Protein AF-A0A7Y6L974-F1 (afdb_monomer)

Solvent-accessible surface area (backbone atoms only — not comparable to full-atom values): 2269 Å² total; per-residue (Å²): 133,59,69,85,77,34,66,70,52,46,50,53,52,51,51,49,50,25,30,76,74,45,71,30,63,67,48,34,49,52,50,41,65,72,69,61,74,128

Secondary structure (DSSP, 8-state):
--TTT-HHHHHHHHHHHHHHHHSSHHHHHHHHHHH---

Structure (mmCIF, N/CA/C/O backbone):
data_AF-A0A7Y6L974-F1
#
_entry.id   AF-A0A7Y6L974-F1
#
loop_
_atom_site.group_PDB
_atom_site.id
_atom_site.type_symbol
_atom_site.label_atom_id
_atom_site.label_alt_id
_atom_site.label_comp_id
_atom_site.label_asym_id
_atom_site.label_entity_id
_atom_site.label_seq_id
_atom_site.pdbx_PDB_ins_code
_atom_site.Cartn_x
_atom_site.Cartn_y
_atom_site.Cartn_z
_atom_site.occupancy
_atom_site.B_iso_or_equiv
_atom_site.auth_seq_id
_atom_site.auth_comp_id
_atom_site.auth_asym_id
_atom_site.auth_atom_id
_atom_site.pdbx_PDB_model_num
ATOM 1 N N . ALA A 1 1 ? -15.265 6.126 14.047 1.00 51.97 1 ALA A N 1
ATOM 2 C CA . ALA A 1 1 ? -14.055 6.711 13.426 1.00 51.97 1 ALA A CA 1
ATOM 3 C C . ALA A 1 1 ? -12.953 5.674 13.547 1.00 51.97 1 ALA A C 1
ATOM 5 O O . ALA A 1 1 ? -12.072 5.784 14.385 1.00 51.97 1 ALA A O 1
ATOM 6 N N . ASP A 1 2 ? -13.073 4.614 12.753 1.00 58.41 2 ASP A N 1
ATOM 7 C CA . ASP A 1 2 ? -12.412 3.335 13.040 1.00 58.41 2 ASP A CA 1
ATOM 8 C C . ASP A 1 2 ? -11.199 3.078 12.140 1.00 58.41 2 ASP A C 1
ATOM 10 O O . ASP A 1 2 ? -10.462 2.124 12.339 1.00 58.41 2 ASP A O 1
ATOM 14 N N . TRP A 1 3 ? -10.933 3.963 11.175 1.00 57.34 3 TRP A N 1
ATOM 15 C CA . TRP A 1 3 ? -9.798 3.848 10.254 1.00 57.34 3 TRP A CA 1
ATOM 16 C C . TRP A 1 3 ? -8.458 4.264 10.883 1.00 57.34 3 TRP A C 1
ATOM 18 O O . TRP A 1 3 ? -7.396 3.844 10.427 1.00 57.34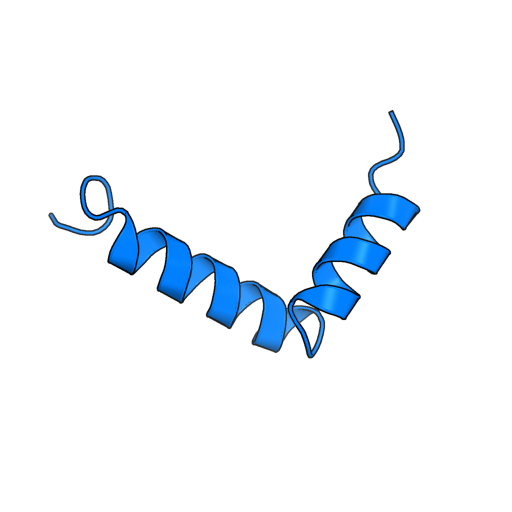 3 TRP A O 1
ATOM 28 N N . ARG A 1 4 ? -8.486 5.082 11.945 1.00 60.25 4 ARG A N 1
ATOM 29 C CA . ARG A 1 4 ? -7.274 5.635 12.576 1.00 60.25 4 ARG A CA 1
ATOM 30 C C . ARG A 1 4 ? -6.745 4.801 13.746 1.00 60.25 4 ARG A C 1
ATOM 32 O O . ARG A 1 4 ? -5.580 4.944 14.094 1.00 60.25 4 ARG A O 1
ATOM 39 N N . THR A 1 5 ? -7.580 3.945 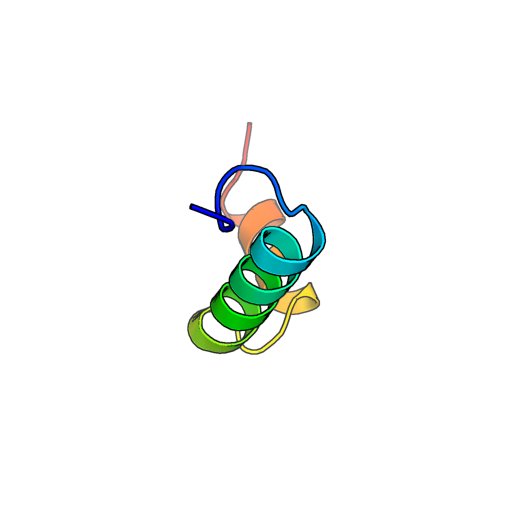14.334 1.00 68.88 5 THR A N 1
ATOM 40 C CA . THR A 1 5 ? -7.253 3.127 15.518 1.00 68.88 5 THR A CA 1
ATOM 41 C C . THR A 1 5 ? -7.328 1.626 15.265 1.00 68.88 5 THR A C 1
ATOM 43 O O . THR A 1 5 ? -6.807 0.867 16.076 1.00 68.88 5 THR A O 1
ATOM 46 N N . ASN A 1 6 ? -7.941 1.176 14.162 1.00 73.06 6 ASN A N 1
ATOM 47 C CA . ASN A 1 6 ? -8.024 -0.243 13.835 1.00 73.06 6 ASN A CA 1
ATOM 48 C C . ASN A 1 6 ? -6.884 -0.659 12.880 1.00 73.06 6 ASN A C 1
ATOM 50 O O . ASN A 1 6 ? -6.966 -0.389 11.674 1.00 73.06 6 ASN A O 1
ATOM 54 N N . PRO A 1 7 ? -5.843 -1.357 13.374 1.00 72.38 7 PRO A N 1
ATOM 55 C CA . PRO A 1 7 ? -4.717 -1.788 12.548 1.00 72.38 7 PRO A CA 1
ATOM 56 C C . PRO A 1 7 ?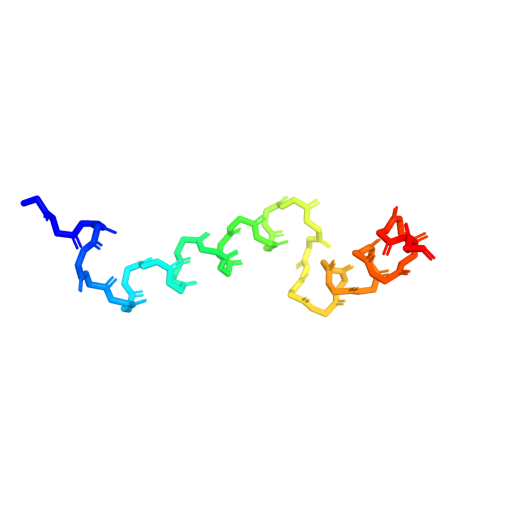 -5.142 -2.746 11.428 1.00 72.38 7 PRO A C 1
ATOM 58 O O . PRO A 1 7 ? -4.572 -2.702 10.342 1.00 72.38 7 PRO A O 1
ATOM 61 N N . ALA A 1 8 ? -6.197 -3.547 11.626 1.00 80.81 8 ALA A N 1
ATOM 62 C CA . ALA A 1 8 ? -6.694 -4.446 10.584 1.00 80.81 8 ALA A CA 1
ATOM 63 C C . ALA A 1 8 ? -7.256 -3.673 9.381 1.00 80.81 8 ALA A C 1
ATOM 65 O O . ALA A 1 8 ? -7.089 -4.097 8.239 1.00 80.81 8 ALA A O 1
ATOM 66 N N . THR A 1 9 ? -7.880 -2.515 9.619 1.00 81.06 9 THR A N 1
ATOM 67 C CA . THR A 1 9 ? -8.386 -1.663 8.533 1.00 81.06 9 THR A CA 1
ATOM 68 C C . THR A 1 9 ? -7.227 -1.029 7.771 1.00 81.06 9 THR A C 1
ATOM 70 O O . THR A 1 9 ? -7.209 -1.083 6.547 1.00 81.06 9 THR A O 1
ATOM 73 N N . GLN A 1 10 ? -6.210 -0.515 8.465 1.00 79.75 10 GLN A N 1
ATOM 74 C CA . GLN A 1 10 ? -5.047 0.086 7.802 1.00 79.75 10 GLN A CA 1
ATOM 75 C C . GLN A 1 10 ? -4.263 -0.921 6.960 1.00 79.75 10 GLN A C 1
ATOM 77 O O . GLN A 1 10 ? -3.904 -0.613 5.825 1.00 79.75 10 GLN A O 1
ATOM 82 N N . ILE A 1 11 ? -4.069 -2.142 7.467 1.00 83.56 11 ILE A N 1
ATOM 83 C CA . ILE A 1 11 ? -3.407 -3.213 6.712 1.00 83.56 11 ILE A CA 1
ATOM 84 C C . ILE A 1 11 ? -4.217 -3.560 5.461 1.00 83.56 11 ILE A C 1
ATOM 86 O O . ILE A 1 11 ? -3.651 -3.676 4.378 1.00 83.56 11 ILE A O 1
ATOM 90 N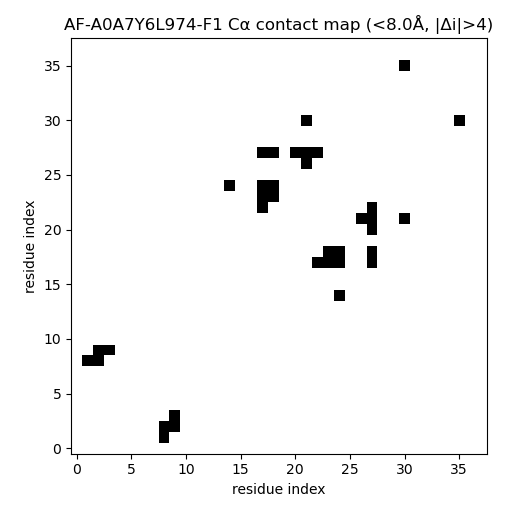 N . LYS A 1 12 ? -5.546 -3.677 5.576 1.00 86.75 12 LYS A N 1
ATOM 91 C CA . LYS A 1 12 ? -6.405 -4.022 4.435 1.00 86.75 12 LYS A CA 1
ATOM 92 C C . LYS A 1 12 ? -6.366 -2.951 3.341 1.00 86.75 12 LYS A C 1
ATOM 94 O O . LYS A 1 12 ? -6.297 -3.289 2.165 1.00 86.75 12 LYS A O 1
ATOM 99 N N . TRP A 1 13 ? -6.359 -1.676 3.728 1.00 87.06 13 TRP A N 1
ATOM 100 C CA . TRP A 1 13 ? -6.223 -0.555 2.795 1.00 87.06 13 TRP A CA 1
ATOM 101 C C . TRP A 1 13 ? -4.831 -0.502 2.165 1.00 87.06 13 TRP A C 1
ATOM 103 O O . TRP A 1 13 ? -4.728 -0.334 0.955 1.00 87.06 13 TRP A O 1
ATOM 113 N N . GLY A 1 14 ? -3.774 -0.703 2.958 1.00 85.88 14 GLY A N 1
ATOM 114 C CA . GLY A 1 14 ? -2.398 -0.747 2.464 1.00 85.88 14 GLY A CA 1
ATOM 115 C C . GLY A 1 14 ? -2.181 -1.871 1.452 1.00 85.88 14 GLY A C 1
ATOM 116 O O . GLY A 1 14 ? -1.661 -1.622 0.370 1.00 85.88 14 GLY A O 1
ATOM 117 N N . LEU A 1 15 ? -2.653 -3.083 1.757 1.00 86.69 15 LEU A N 1
ATOM 118 C CA . LEU A 1 15 ? -2.567 -4.226 0.846 1.00 86.69 15 LEU A CA 1
ATOM 119 C C . LEU A 1 15 ? -3.384 -4.010 -0.430 1.00 86.69 15 LEU A C 1
ATOM 121 O O . LEU A 1 15 ? -2.894 -4.308 -1.517 1.00 86.69 15 LEU A O 1
ATOM 125 N N . ASN A 1 16 ? -4.605 -3.474 -0.320 1.00 88.50 16 ASN A N 1
ATOM 126 C CA . ASN A 1 16 ? -5.422 -3.220 -1.504 1.00 88.50 16 ASN A CA 1
ATOM 127 C C . ASN A 1 16 ? -4.800 -2.137 -2.396 1.00 88.50 16 ASN A C 1
ATOM 129 O O . ASN A 1 16 ? -4.696 -2.321 -3.602 1.00 88.50 16 ASN A O 1
ATOM 133 N N . TYR A 1 17 ? -4.287 -1.059 -1.797 1.00 88.31 17 TYR A N 1
ATOM 134 C CA . TYR A 1 17 ? -3.552 -0.020 -2.516 1.00 88.31 17 TYR A CA 1
ATOM 135 C C . TYR A 1 17 ? -2.301 -0.573 -3.211 1.00 88.31 17 TYR A C 1
ATOM 137 O O . TYR A 1 17 ? -2.032 -0.235 -4.364 1.00 88.31 17 TYR A O 1
ATOM 145 N N . MET A 1 18 ? -1.545 -1.444 -2.534 1.00 88.19 18 MET A N 1
ATOM 146 C CA . MET A 1 18 ? -0.372 -2.088 -3.124 1.00 88.19 18 MET A CA 1
ATOM 147 C C . MET A 1 18 ? -0.749 -2.974 -4.317 1.00 88.19 18 MET A C 1
ATOM 149 O O . MET A 1 18 ? -0.086 -2.902 -5.346 1.00 88.19 18 MET A O 1
ATOM 153 N N . ASN A 1 19 ? -1.836 -3.743 -4.221 1.00 87.75 19 ASN A N 1
ATOM 154 C CA . ASN A 1 19 ? -2.332 -4.564 -5.329 1.00 87.75 19 ASN A CA 1
ATOM 155 C C . ASN A 1 19 ? -2.849 -3.724 -6.503 1.00 87.75 19 ASN A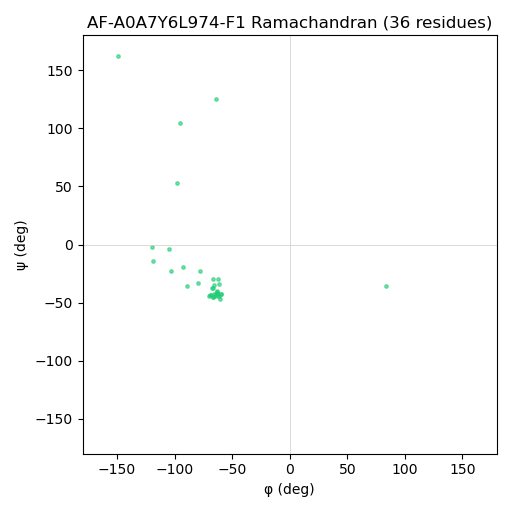 C 1
ATOM 157 O O . ASN A 1 19 ? -2.520 -4.013 -7.647 1.00 87.75 19 ASN A O 1
ATOM 16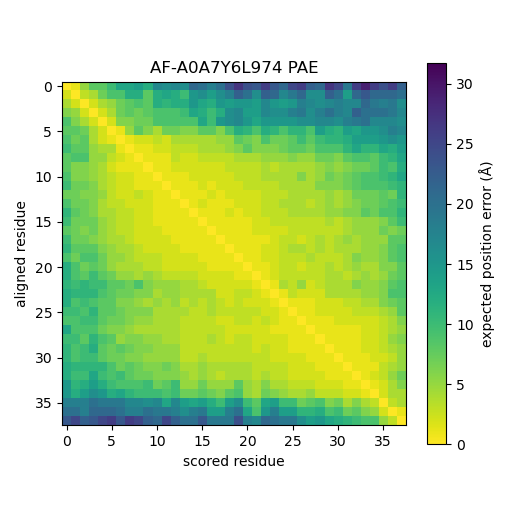1 N N . GLU A 1 20 ? -3.630 -2.674 -6.248 1.00 88.62 20 GLU A N 1
ATOM 162 C CA . GLU A 1 20 ? -4.178 -1.825 -7.313 1.00 88.62 20 GLU A CA 1
ATOM 163 C C . GLU A 1 20 ? -3.087 -1.029 -8.039 1.00 88.62 20 GLU A C 1
ATOM 165 O O . GLU A 1 20 ? -3.156 -0.842 -9.253 1.00 88.62 20 GLU A O 1
ATOM 170 N N . ARG A 1 21 ? -2.069 -0.556 -7.309 1.00 88.00 21 ARG A N 1
ATOM 171 C CA . ARG A 1 21 ? -1.014 0.294 -7.872 1.00 88.00 21 ARG A CA 1
ATOM 172 C C . ARG A 1 21 ? 0.173 -0.484 -8.435 1.00 88.00 21 ARG A C 1
ATOM 174 O O . ARG A 1 21 ? 0.759 -0.041 -9.419 1.00 88.00 21 ARG A O 1
ATOM 181 N N . TYR A 1 22 ? 0.542 -1.598 -7.809 1.00 84.19 22 TYR A N 1
ATOM 182 C CA . TYR A 1 22 ? 1.748 -2.359 -8.149 1.00 84.19 22 TYR A CA 1
ATOM 183 C C . TYR A 1 22 ? 1.457 -3.801 -8.582 1.00 84.19 22 TYR A C 1
ATOM 185 O O . TYR A 1 22 ? 2.383 -4.512 -8.945 1.00 84.19 22 TYR A O 1
ATOM 193 N N . GLY A 1 23 ? 0.199 -4.249 -8.576 1.00 86.12 23 GLY A N 1
ATOM 194 C CA . GLY A 1 23 ? -0.203 -5.600 -8.989 1.00 86.12 23 GLY A CA 1
ATOM 195 C C . GLY A 1 23 ? -0.055 -6.652 -7.890 1.00 86.12 23 GLY A C 1
ATOM 196 O O . GLY A 1 23 ? -0.906 -7.531 -7.763 1.00 86.12 23 GLY A O 1
ATOM 197 N N . SER A 1 24 ? 0.974 -6.538 -7.049 1.00 86.81 24 SER A N 1
ATOM 198 C CA . SER A 1 24 ? 1.138 -7.374 -5.863 1.00 86.81 24 SER A CA 1
ATOM 199 C C . SER A 1 24 ? 1.874 -6.641 -4.733 1.00 86.81 24 SER A C 1
ATOM 201 O O . SER A 1 24 ? 2.574 -5.652 -4.976 1.00 86.81 24 SER A O 1
ATOM 203 N N . PRO A 1 25 ? 1.784 -7.124 -3.479 1.00 82.12 25 PRO A N 1
ATOM 204 C CA . PRO A 1 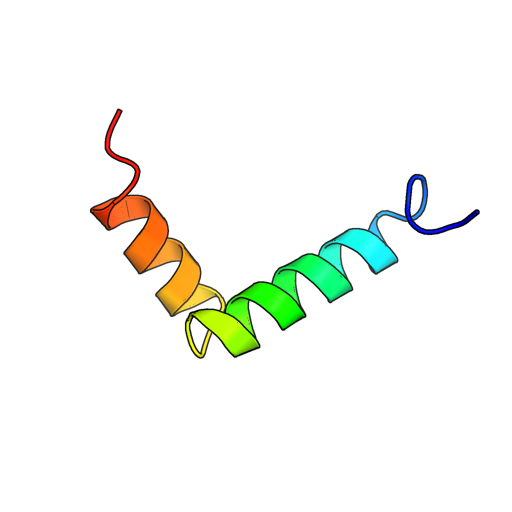25 ? 2.534 -6.545 -2.368 1.00 82.12 25 PRO A CA 1
ATOM 205 C C . PRO A 1 25 ? 4.047 -6.760 -2.533 1.00 82.12 25 PRO A C 1
ATOM 207 O O . PRO A 1 25 ? 4.841 -5.936 -2.085 1.00 82.12 25 PRO A O 1
ATOM 210 N N . CYS A 1 26 ? 4.453 -7.849 -3.196 1.00 86.00 26 CYS A N 1
ATOM 211 C CA . CYS A 1 26 ? 5.852 -8.133 -3.514 1.00 86.00 26 CYS A CA 1
ATOM 212 C C . CYS A 1 26 ? 6.397 -7.155 -4.559 1.00 86.00 26 CYS A C 1
ATOM 214 O O . CYS A 1 26 ? 7.481 -6.611 -4.365 1.00 86.00 26 CYS A O 1
ATOM 216 N N . ASP A 1 27 ? 5.624 -6.865 -5.606 1.00 85.88 27 ASP A N 1
ATOM 217 C CA . ASP A 1 27 ? 5.997 -5.881 -6.628 1.00 85.88 27 ASP A CA 1
ATOM 218 C C . ASP A 1 27 ? 6.039 -4.464 -6.047 1.00 85.88 27 ASP A C 1
ATOM 220 O O . ASP A 1 27 ? 6.950 -3.695 -6.352 1.00 85.88 27 ASP A O 1
ATOM 224 N N . ALA A 1 28 ? 5.111 -4.132 -5.140 1.00 86.81 28 ALA A N 1
ATOM 225 C CA . ALA A 1 28 ? 5.137 -2.876 -4.393 1.00 86.81 28 ALA A CA 1
ATOM 226 C C . ALA A 1 28 ? 6.423 -2.729 -3.567 1.00 86.81 28 ALA A C 1
ATOM 228 O O . ALA A 1 28 ? 7.033 -1.658 -3.548 1.00 86.81 28 ALA A O 1
ATOM 229 N N . TRP A 1 29 ? 6.850 -3.807 -2.903 1.00 84.38 29 TRP A N 1
ATOM 230 C CA . TRP A 1 29 ? 8.085 -3.834 -2.124 1.00 84.38 29 TRP A CA 1
ATOM 231 C C . TRP A 1 29 ? 9.328 -3.701 -3.008 1.00 84.38 29 TRP A C 1
ATOM 233 O O . TRP A 1 29 ? 10.200 -2.891 -2.705 1.00 84.38 29 TRP A O 1
ATOM 243 N N . SER A 1 30 ? 9.393 -4.422 -4.130 1.00 86.19 30 SER A N 1
ATOM 244 C CA . SER A 1 30 ? 10.491 -4.295 -5.096 1.00 86.19 30 SER A CA 1
ATOM 245 C C . SER A 1 30 ? 10.548 -2.903 -5.727 1.00 86.19 30 SER A C 1
ATOM 247 O O . SER A 1 30 ? 11.632 -2.333 -5.850 1.00 86.19 30 SER A O 1
ATOM 249 N N . PHE A 1 31 ? 9.397 -2.312 -6.063 1.00 85.56 31 PHE A N 1
ATOM 250 C CA . PHE A 1 31 ? 9.315 -0.933 -6.539 1.00 85.56 31 PHE A CA 1
ATOM 251 C C . PHE A 1 31 ? 9.815 0.050 -5.478 1.00 85.56 31 PHE A C 1
ATOM 253 O O . PHE A 1 31 ? 10.585 0.954 -5.802 1.00 85.56 31 PHE A O 1
ATOM 260 N N . TRP A 1 32 ? 9.417 -0.135 -4.216 1.00 84.12 32 TRP A N 1
ATOM 261 C CA . TRP A 1 32 ? 9.879 0.699 -3.112 1.00 84.12 32 TRP A CA 1
ATOM 262 C C . TRP A 1 32 ? 11.385 0.534 -2.881 1.00 84.12 32 TRP A C 1
ATOM 264 O O . TRP A 1 32 ? 12.075 1.536 -2.824 1.00 84.12 32 TRP A O 1
ATOM 274 N N . GLN A 1 33 ? 11.947 -0.677 -2.876 1.00 83.81 33 GLN A N 1
ATOM 275 C CA . GLN A 1 33 ? 13.404 -0.859 -2.779 1.00 83.81 33 GLN A CA 1
ATOM 276 C C . GLN A 1 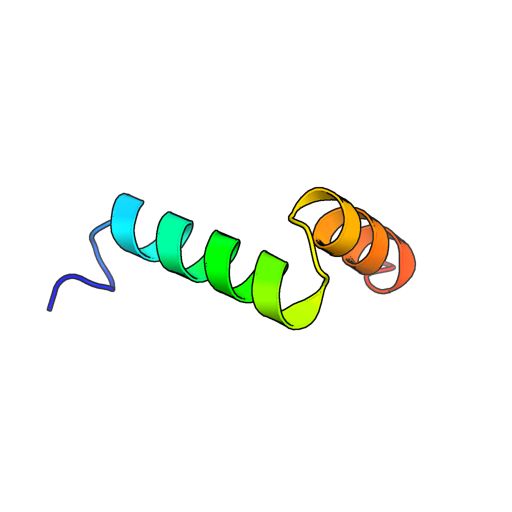33 ? 14.178 -0.224 -3.947 1.00 83.81 33 GLN A C 1
ATOM 278 O O . GLN A 1 33 ? 15.287 0.265 -3.744 1.00 83.81 33 GLN A O 1
ATOM 283 N N . ALA A 1 34 ? 13.610 -0.227 -5.157 1.00 84.12 34 ALA A N 1
ATOM 284 C CA . ALA A 1 34 ? 14.246 0.341 -6.344 1.00 84.12 34 ALA A CA 1
ATOM 285 C C . ALA A 1 34 ? 14.134 1.876 -6.433 1.00 84.12 34 ALA A C 1
ATOM 287 O O . ALA A 1 34 ? 15.037 2.518 -6.959 1.00 84.12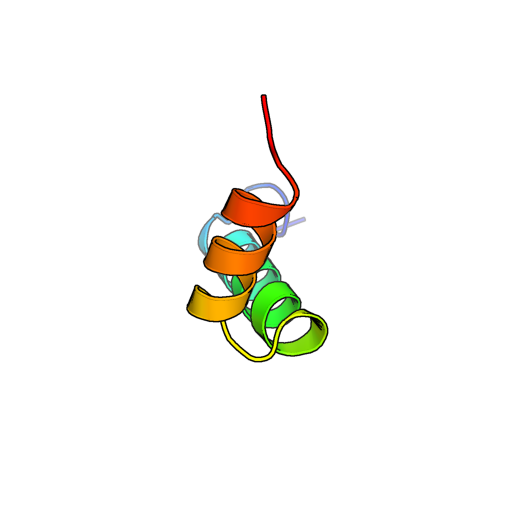 34 ALA A O 1
ATOM 288 N N . ASN A 1 35 ? 13.035 2.467 -5.946 1.00 82.56 35 ASN A N 1
ATOM 289 C CA . ASN A 1 35 ? 12.763 3.910 -6.051 1.00 82.56 35 ASN A CA 1
ATOM 290 C C . ASN A 1 35 ? 13.014 4.674 -4.744 1.00 82.56 35 ASN A C 1
ATOM 292 O O . ASN A 1 35 ? 13.228 5.881 -4.770 1.00 82.56 35 ASN A O 1
ATOM 296 N N . HIS A 1 36 ? 12.977 3.992 -3.602 1.00 71.12 36 HIS A N 1
ATOM 297 C CA . HIS A 1 36 ? 13.188 4.560 -2.274 1.00 71.12 36 HIS A CA 1
ATOM 298 C C . HIS A 1 36 ? 14.634 4.323 -1.823 1.00 71.12 36 HIS A C 1
ATOM 300 O O . HIS A 1 36 ? 14.904 3.770 -0.754 1.00 71.12 36 HIS A O 1
ATOM 306 N N . TRP A 1 37 ? 15.569 4.735 -2.679 1.00 58.38 37 TRP A N 1
ATOM 307 C CA . TRP A 1 37 ? 16.965 4.899 -2.297 1.00 58.38 37 TRP A CA 1
ATOM 308 C C . TRP A 1 37 ? 17.077 5.997 -1.233 1.00 58.38 37 TRP A C 1
ATOM 310 O O . TRP A 1 37 ? 16.579 7.108 -1.421 1.00 58.38 37 TRP A O 1
ATOM 320 N N . TYR A 1 38 ? 17.700 5.631 -0.111 1.00 54.31 38 TYR A N 1
ATOM 321 C CA . TYR A 1 38 ? 18.221 6.526 0.920 1.00 54.31 38 TYR A CA 1
ATOM 322 C C . TYR A 1 38 ? 19.674 6.863 0.586 1.00 54.31 38 TYR A C 1
ATOM 324 O O . TYR A 1 38 ? 20.402 5.914 0.209 1.00 54.31 38 TYR A O 1
#

pLDDT: mean 79.36, std 10.93, range [51.97, 88.62]

Radius of gyration: 11.93 Å; Cα contacts (8 Å, |Δi|>4): 18; chains: 1; bounding box: 32×15×24 Å

Foldseek 3Di:
DQCVPPVVNVVVVVQVCCCVPQVGVVSSVVVCVVVVDD

Sequence (38 aa):
ADWRTNPATQIKWGLNYMNERYGSPCDAWSFWQANHWY

Mean predicted aligned error: 6.7 Å